Protein AF-A0A2G9UJE7-F1 (afdb_monomer_lite)

Radius of gyration: 18.72 Å; chains: 1; bounding box: 35×36×67 Å

InterPro domains:
  IPR015324 Ribosomal protein Rsm22-like [PF09243] (8-82)
  IPR052571 Mitochondrial RNA Methyltransferase [PTHR13184] (9-91)

Foldseek 3Di:
DDDDPQPPDVDRDDDDDDDDDDDDQDDPPCLWKFFQDWDDDPQWIWTFIQGNPPGTDIDIGGCVNPPLRVVRNPDGHGHIRPARWDWDDDPDPDTDTDGDDPPPPDDD

Secondary structure (DSSP, 8-state):
-PPPTT-SSS----------PPPPP--TT----EEEEEEEETTEEEEEEEETTTEEEEEEEEGGGTHHHHHHHT--TTSBPSS-------SSSS--------------

Sequence (108 aa):
MLKSKYENSGTETGKFSYVVLEKGMRSPQDTISRILKVRPADGHVTCDLCTAFKGIQRLAISRRAGVLYQRTRTRRDGELFPLQMKTVTTESMFDLCASIDNDKKNEG

Organism: Teladorsagia circumcincta (NCBI:txid45464)

pLDDT: mean 72.38, std 17.9, range [35.25, 95.44]

Structure (mmCIF, N/CA/C/O backbone):
data_AF-A0A2G9UJE7-F1
#
_entry.id   AF-A0A2G9UJE7-F1
#
loop_
_atom_site.group_PDB
_atom_site.id
_atom_site.type_symbol
_atom_site.label_atom_id
_atom_site.label_alt_id
_atom_site.label_comp_id
_atom_site.label_asym_id
_atom_site.label_entity_id
_atom_site.label_seq_id
_atom_site.pdbx_PDB_ins_code
_atom_site.Cartn_x
_atom_site.Cartn_y
_atom_site.Cartn_z
_atom_site.occupancy
_atom_site.B_iso_or_equiv
_atom_site.auth_seq_id
_atom_site.auth_comp_id
_atom_site.auth_asym_id
_atom_site.auth_atom_id
_atom_site.pdbx_PDB_model_num
ATOM 1 N N . MET A 1 1 ? 15.835 16.938 -22.877 1.00 44.34 1 MET A N 1
ATOM 2 C CA . MET A 1 1 ? 14.407 16.601 -22.684 1.00 44.34 1 MET A CA 1
ATOM 3 C C . MET A 1 1 ? 13.750 16.556 -24.054 1.00 44.34 1 MET A C 1
ATOM 5 O O . MET A 1 1 ? 13.756 17.580 -24.724 1.00 44.34 1 MET A O 1
ATOM 9 N N . LEU A 1 2 ? 13.273 15.393 -24.510 1.00 45.56 2 LEU A N 1
ATOM 10 C CA . LEU A 1 2 ? 12.462 15.319 -25.731 1.00 45.56 2 LEU A CA 1
ATOM 11 C C . LEU A 1 2 ? 11.050 15.814 -25.397 1.00 45.56 2 LEU A C 1
ATOM 13 O O . LEU A 1 2 ? 10.384 15.202 -24.566 1.00 45.56 2 LEU A O 1
ATOM 17 N N . LYS A 1 3 ? 10.616 16.906 -26.034 1.00 50.97 3 LYS A N 1
ATOM 18 C CA . LYS A 1 3 ? 9.212 17.334 -26.021 1.00 50.97 3 LYS A CA 1
ATOM 19 C C . LYS A 1 3 ? 8.356 16.284 -26.725 1.00 50.97 3 LYS A C 1
ATOM 21 O O . LYS A 1 3 ? 8.728 15.798 -27.798 1.00 50.97 3 LYS A O 1
ATOM 26 N N . SER A 1 4 ? 7.223 15.940 -26.121 1.00 59.78 4 SER A N 1
ATOM 27 C CA . SER A 1 4 ? 6.213 15.091 -26.756 1.00 59.78 4 SER A CA 1
ATOM 28 C C . SER A 1 4 ? 5.650 15.833 -27.971 1.00 59.78 4 SER A C 1
ATOM 30 O O . SER A 1 4 ? 5.397 17.034 -27.907 1.00 59.78 4 SER A O 1
ATOM 32 N N . LYS A 1 5 ? 5.425 15.133 -29.093 1.00 59.28 5 LYS A N 1
ATOM 33 C CA . LYS A 1 5 ? 4.879 15.730 -30.334 1.00 59.28 5 LYS A CA 1
ATOM 34 C C . LYS A 1 5 ? 3.455 16.296 -30.168 1.00 59.28 5 LYS A C 1
ATOM 36 O O . LYS A 1 5 ? 2.926 16.875 -31.110 1.00 59.28 5 LYS A O 1
ATOM 41 N N . TYR A 1 6 ? 2.847 16.113 -28.995 1.00 57.84 6 TYR A N 1
ATOM 42 C CA . TYR A 1 6 ? 1.490 16.533 -28.655 1.00 57.84 6 TYR A CA 1
ATOM 43 C C . TYR A 1 6 ? 1.438 17.785 -27.751 1.00 57.84 6 TYR A C 1
ATOM 45 O O . TYR A 1 6 ? 0.352 18.278 -27.455 1.00 57.84 6 TYR A O 1
ATOM 53 N N . GLU A 1 7 ? 2.582 18.345 -27.341 1.00 58.22 7 GLU A N 1
ATOM 54 C CA . GLU A 1 7 ? 2.666 19.557 -26.508 1.00 58.22 7 GLU A CA 1
ATOM 55 C C . GLU A 1 7 ? 2.608 20.850 -27.344 1.00 58.22 7 GLU A C 1
ATOM 57 O O . GLU A 1 7 ? 3.591 21.585 -27.436 1.00 58.22 7 GLU A O 1
ATOM 62 N N . ASN A 1 8 ? 1.464 21.166 -27.956 1.00 55.81 8 ASN A N 1
ATOM 63 C CA . ASN A 1 8 ? 1.324 22.435 -28.690 1.00 55.81 8 ASN A CA 1
ATOM 64 C C . ASN A 1 8 ? 0.735 23.592 -27.858 1.00 55.81 8 ASN A C 1
ATOM 66 O O . ASN A 1 8 ? 0.833 24.736 -28.289 1.00 55.81 8 ASN A O 1
ATOM 70 N N . SER A 1 9 ? 0.180 23.352 -26.661 1.00 58.88 9 SER A N 1
ATOM 71 C CA . SER A 1 9 ? -0.429 24.426 -25.842 1.00 58.88 9 SER A CA 1
ATOM 72 C C . SER A 1 9 ? -0.167 24.337 -24.333 1.00 58.88 9 SER A C 1
ATOM 74 O O . SER A 1 9 ? -0.859 24.984 -23.552 1.00 58.88 9 SER A O 1
ATOM 76 N N . GLY A 1 10 ? 0.784 23.506 -23.889 1.00 58.81 10 GLY A N 1
ATOM 77 C CA . GLY A 1 10 ? 0.941 23.186 -22.460 1.00 58.81 10 GLY A CA 1
ATOM 78 C C . GLY A 1 10 ? -0.214 22.351 -21.887 1.00 58.81 10 GLY A C 1
ATOM 79 O O . GLY A 1 10 ? -0.280 22.128 -20.683 1.00 58.81 10 GLY A O 1
ATOM 80 N N . THR A 1 11 ? -1.125 21.880 -22.744 1.00 61.41 11 THR A N 1
ATOM 81 C CA . THR A 1 11 ? -2.230 20.986 -22.392 1.00 61.41 11 THR A CA 1
ATOM 82 C C . THR A 1 11 ? -2.182 19.784 -23.326 1.00 61.41 11 THR A C 1
ATOM 84 O O . THR A 1 11 ? -2.439 19.897 -24.522 1.00 61.41 11 THR A O 1
ATOM 87 N N . GLU A 1 12 ? -1.810 18.624 -22.795 1.00 62.12 12 GLU A N 1
ATOM 88 C CA . GLU A 1 12 ? -1.854 17.372 -23.543 1.00 62.12 12 GLU A CA 1
ATOM 89 C C . GLU A 1 12 ? -3.286 16.826 -23.498 1.00 62.12 12 GLU A C 1
ATOM 91 O O . GLU A 1 12 ? -3.841 16.573 -22.429 1.00 62.12 12 GLU A O 1
ATOM 96 N N . THR A 1 13 ? -3.919 16.687 -24.664 1.00 62.16 13 THR A N 1
ATOM 97 C CA . THR A 1 13 ? -5.287 16.159 -24.761 1.00 62.16 13 THR A CA 1
ATOM 98 C C . THR A 1 13 ? -5.213 14.663 -25.063 1.00 62.16 13 THR A C 1
ATOM 100 O O . THR A 1 13 ? -4.935 14.269 -26.193 1.00 62.16 13 THR A O 1
ATOM 103 N N . GLY A 1 14 ? -5.434 13.818 -24.053 1.00 70.38 14 GLY A N 1
ATOM 104 C CA . GLY A 1 14 ? -5.419 12.356 -24.178 1.00 70.38 14 GLY A CA 1
ATOM 105 C C . GLY A 1 14 ? -6.814 11.740 -24.053 1.00 70.38 14 GLY A C 1
ATOM 106 O O . GLY A 1 14 ? -7.634 12.198 -23.260 1.00 70.38 14 GLY A O 1
ATOM 107 N N . LYS A 1 15 ? -7.092 10.674 -24.815 1.00 76.12 15 LYS A N 1
ATOM 108 C CA . LYS A 1 15 ? -8.271 9.818 -24.599 1.00 76.12 15 LYS A CA 1
ATOM 109 C C . LYS A 1 15 ? -7.875 8.670 -23.674 1.00 76.12 15 LYS A C 1
ATOM 111 O O . LYS A 1 15 ? -6.911 7.968 -23.966 1.00 76.12 15 LYS A O 1
ATOM 116 N N . PHE A 1 16 ? -8.620 8.460 -22.593 1.00 76.06 16 PHE A N 1
ATOM 117 C CA . PHE A 1 16 ? -8.412 7.336 -21.683 1.00 76.06 16 PHE A CA 1
ATOM 118 C C . PHE A 1 16 ? -9.735 6.631 -21.388 1.00 76.06 16 PHE A C 1
ATOM 120 O O . PHE A 1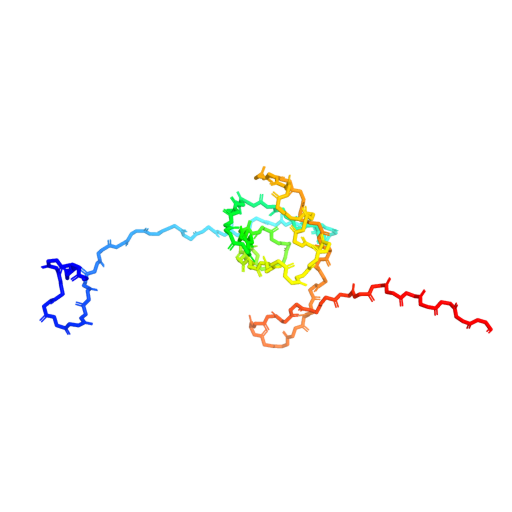 16 ? -10.796 7.251 -21.333 1.00 76.06 16 PHE A O 1
ATOM 127 N N . SER A 1 17 ? -9.657 5.318 -21.205 1.00 71.00 17 SER A N 1
ATOM 128 C CA . SER A 1 17 ? -10.770 4.477 -20.771 1.00 71.00 17 SER A CA 1
ATOM 129 C C . SER A 1 17 ? -10.459 3.954 -19.376 1.00 71.00 17 SER A C 1
ATOM 131 O O . SER A 1 17 ? -9.331 3.543 -19.105 1.00 71.00 17 SER A O 1
ATOM 133 N N . TYR A 1 18 ? -11.448 3.976 -18.489 1.00 74.88 18 TYR A N 1
ATOM 134 C CA . TYR A 1 18 ? -11.326 3.462 -17.131 1.00 74.88 18 TYR A CA 1
ATOM 135 C C . TYR A 1 18 ? -12.540 2.602 -16.785 1.00 74.88 18 TYR A C 1
ATOM 137 O O . TYR A 1 18 ? -13.615 2.763 -17.359 1.00 74.88 18 TYR A O 1
ATOM 145 N N . VAL A 1 19 ? -12.353 1.684 -15.840 1.00 62.41 19 VAL A N 1
ATOM 146 C CA . VAL A 1 19 ? -13.424 0.869 -15.264 1.00 62.41 19 VAL A CA 1
ATOM 147 C C . VAL A 1 19 ? -13.490 1.198 -13.780 1.00 62.41 19 VAL A C 1
ATOM 149 O O . VAL A 1 19 ? -12.491 1.064 -13.073 1.00 62.41 19 VAL A O 1
ATOM 152 N N . VAL A 1 20 ? -14.656 1.643 -13.314 1.00 70.62 20 VAL A N 1
ATOM 153 C CA . VAL A 1 20 ? -14.928 1.823 -11.885 1.00 70.62 20 VAL A CA 1
ATOM 154 C C . VAL A 1 20 ? -15.609 0.557 -11.398 1.00 70.62 20 VAL A C 1
ATOM 156 O O . VAL A 1 20 ? -16.696 0.221 -11.854 1.00 70.62 20 VAL A O 1
ATOM 159 N N . LEU A 1 21 ? -14.942 -0.165 -10.504 1.00 63.22 21 LEU A N 1
ATOM 160 C CA . LEU A 1 21 ? -15.489 -1.368 -9.893 1.00 63.22 21 LEU A CA 1
ATOM 161 C C . LEU A 1 21 ? -16.005 -1.027 -8.501 1.00 63.22 21 LEU A C 1
ATOM 163 O O . LEU A 1 21 ? -15.283 -0.434 -7.695 1.00 63.22 21 LEU A O 1
ATOM 167 N N . GLU A 1 22 ? -17.239 -1.429 -8.215 1.00 61.38 22 GLU A N 1
ATOM 168 C CA . GLU A 1 22 ? -17.770 -1.381 -6.862 1.00 61.38 22 GLU A CA 1
ATOM 169 C C . GLU A 1 22 ? -17.073 -2.432 -5.995 1.00 61.38 22 GLU A C 1
ATOM 171 O O . GLU A 1 22 ? -16.786 -3.560 -6.411 1.00 61.38 22 GLU A O 1
ATOM 176 N N . LYS A 1 23 ? -16.763 -2.045 -4.764 1.00 65.44 23 LYS A N 1
ATOM 177 C CA . LYS A 1 23 ? -16.113 -2.927 -3.812 1.00 65.44 23 LYS A CA 1
ATOM 178 C C . LYS A 1 23 ? -17.142 -3.903 -3.240 1.00 65.44 23 LYS A C 1
ATOM 180 O O . LYS A 1 2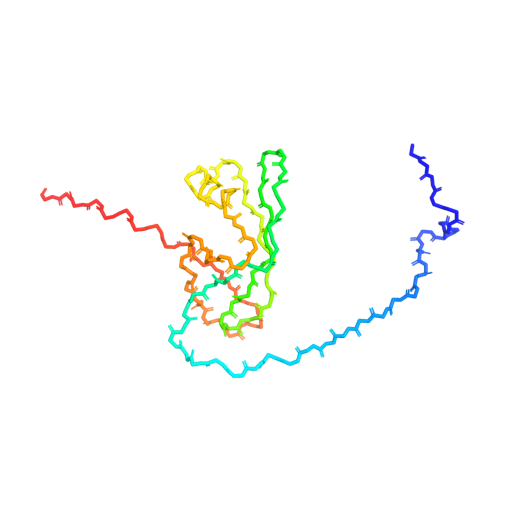3 ? -18.054 -3.486 -2.541 1.00 65.44 23 LYS A O 1
ATOM 185 N N . GLY A 1 24 ? -16.953 -5.201 -3.474 1.00 63.81 24 GLY A N 1
ATOM 186 C CA . GLY A 1 24 ? -17.779 -6.233 -2.840 1.00 63.81 24 GLY A CA 1
ATOM 187 C C . GLY A 1 24 ? -17.742 -6.152 -1.306 1.00 63.81 24 GLY A C 1
ATOM 188 O O . GLY A 1 24 ? -16.711 -5.803 -0.719 1.00 63.81 24 GLY A O 1
ATOM 189 N N . MET A 1 25 ? -18.864 -6.485 -0.660 1.00 62.50 25 MET A N 1
ATOM 190 C CA . MET A 1 25 ? -18.974 -6.526 0.801 1.00 62.50 25 MET A CA 1
ATOM 191 C C . MET A 1 25 ? -17.914 -7.457 1.400 1.00 62.50 25 MET A C 1
ATOM 193 O O . MET A 1 25 ? -17.787 -8.615 1.004 1.00 62.50 25 MET A O 1
ATOM 197 N N . ARG A 1 26 ? -17.161 -6.955 2.381 1.00 59.78 26 ARG A N 1
ATOM 198 C CA . ARG A 1 26 ? -16.264 -7.761 3.220 1.00 59.78 26 ARG A CA 1
ATOM 199 C C . ARG A 1 26 ? -16.815 -7.801 4.633 1.00 59.78 26 ARG A C 1
ATOM 201 O O . ARG A 1 26 ? -17.410 -6.824 5.085 1.00 59.78 26 ARG A O 1
ATOM 208 N N . SER A 1 27 ? -16.601 -8.909 5.334 1.00 58.91 27 SER A N 1
ATOM 209 C CA . SER A 1 27 ? -16.875 -8.951 6.765 1.00 58.91 27 SER A CA 1
ATOM 210 C C . SER A 1 27 ? -16.003 -7.890 7.472 1.00 58.91 27 SER A C 1
ATOM 212 O O . SER A 1 27 ? -14.826 -7.739 7.135 1.00 58.91 27 SER A O 1
ATOM 214 N N . PRO A 1 28 ? -16.540 -7.138 8.452 1.00 54.09 28 PRO A N 1
ATOM 215 C CA . PRO A 1 28 ? -15.815 -6.051 9.126 1.00 54.09 28 PRO A CA 1
ATOM 216 C C . PRO A 1 28 ? -14.522 -6.471 9.844 1.00 54.09 28 PRO A C 1
ATOM 218 O O . PRO A 1 28 ? -13.743 -5.619 10.260 1.00 54.09 28 PRO A O 1
ATOM 221 N N . GLN A 1 29 ? -14.302 -7.775 10.027 1.00 52.91 29 GLN A N 1
ATOM 222 C CA . GLN A 1 29 ? -13.208 -8.306 10.840 1.00 52.91 29 GLN A CA 1
ATOM 223 C C . GLN A 1 29 ? -11.865 -8.384 10.102 1.00 52.91 29 GLN A C 1
ATOM 225 O O . GLN A 1 29 ? -10.816 -8.449 10.745 1.00 52.91 29 GLN A O 1
ATOM 230 N N . ASP A 1 30 ? -11.859 -8.277 8.774 1.00 58.12 30 ASP A N 1
ATOM 231 C CA . ASP A 1 30 ? -10.623 -8.310 7.998 1.00 58.12 30 ASP A CA 1
ATOM 232 C C . ASP A 1 30 ? -9.962 -6.925 7.962 1.00 58.12 30 ASP A C 1
ATOM 234 O O . ASP A 1 30 ? -9.868 -6.284 6.924 1.00 58.12 30 ASP A O 1
ATOM 238 N N . THR A 1 31 ? -9.400 -6.455 9.080 1.00 65.19 31 THR A N 1
ATOM 239 C CA . THR A 1 31 ? -8.507 -5.262 9.098 1.00 65.19 31 THR A CA 1
ATOM 240 C C . THR A 1 31 ? -7.201 -5.461 8.306 1.00 65.19 31 THR A C 1
ATOM 242 O O . THR A 1 31 ? -6.302 -4.617 8.299 1.00 65.19 31 THR A O 1
ATOM 245 N N . ILE A 1 32 ? -7.081 -6.599 7.629 1.00 75.06 32 ILE A N 1
ATOM 246 C CA . ILE A 1 32 ? -5.895 -7.060 6.942 1.00 75.06 32 ILE A CA 1
ATOM 247 C C . ILE A 1 32 ? -5.867 -6.460 5.535 1.00 75.06 32 ILE A C 1
ATOM 249 O O . ILE A 1 32 ? -6.723 -6.727 4.692 1.00 75.06 32 ILE A O 1
ATOM 253 N N . SER A 1 33 ? -4.836 -5.662 5.268 1.00 85.44 33 SER A N 1
ATOM 254 C CA . SER A 1 33 ? -4.585 -5.121 3.933 1.00 85.44 33 SER A CA 1
ATOM 255 C C . SER A 1 33 ? -3.769 -6.107 3.104 1.00 85.44 33 SER A C 1
ATOM 257 O O . SER A 1 33 ? -2.801 -6.691 3.597 1.00 85.44 33 SER A O 1
ATOM 259 N N . ARG A 1 34 ? -4.138 -6.289 1.833 1.00 87.75 34 ARG A N 1
ATOM 260 C CA . ARG A 1 34 ? -3.422 -7.172 0.898 1.00 87.75 34 ARG A CA 1
ATOM 261 C C . 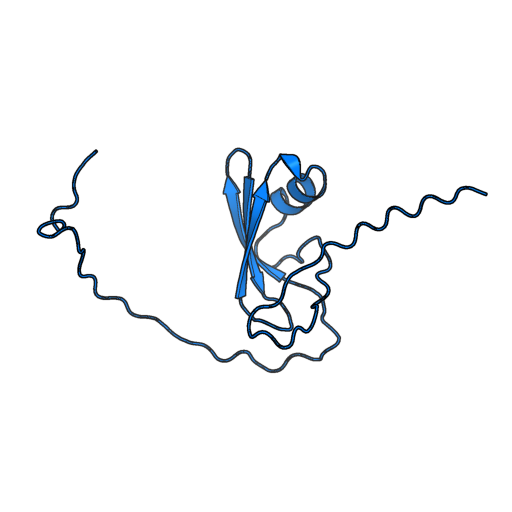ARG A 1 34 ? -2.711 -6.360 -0.171 1.00 87.75 34 ARG A C 1
ATOM 263 O O . ARG A 1 34 ? -3.278 -5.405 -0.692 1.00 87.75 34 ARG A O 1
ATOM 270 N N . ILE A 1 35 ? -1.497 -6.757 -0.520 1.00 92.06 35 ILE A N 1
ATOM 271 C CA . ILE A 1 35 ? -0.727 -6.140 -1.596 1.00 92.06 35 ILE A CA 1
ATOM 272 C C . ILE A 1 35 ? -1.322 -6.590 -2.930 1.00 92.06 35 ILE A C 1
ATOM 274 O O . ILE A 1 35 ? -1.377 -7.777 -3.222 1.00 92.06 35 ILE A O 1
ATOM 278 N N . LEU A 1 36 ? -1.782 -5.647 -3.741 1.00 91.56 36 LEU A N 1
ATOM 279 C CA . LEU A 1 36 ? -2.209 -5.883 -5.120 1.00 91.56 36 LEU A CA 1
ATOM 280 C C . LEU A 1 36 ? -1.027 -5.805 -6.080 1.00 91.56 36 LEU A C 1
ATOM 282 O O . LEU A 1 36 ? -0.916 -6.611 -6.999 1.00 91.56 36 LEU A O 1
ATOM 286 N N . LYS A 1 37 ? -0.146 -4.827 -5.857 1.00 94.31 37 LYS A N 1
ATOM 287 C CA . LYS A 1 37 ? 1.070 -4.650 -6.644 1.00 94.31 37 LYS A CA 1
ATOM 288 C C . LYS A 1 37 ? 2.187 -4.098 -5.780 1.00 94.31 37 LYS A C 1
ATOM 290 O O . LYS A 1 37 ? 1.997 -3.056 -5.162 1.00 94.31 37 LYS A O 1
ATOM 295 N N . VAL A 1 38 ? 3.354 -4.729 -5.787 1.00 94.75 38 VAL A N 1
ATOM 296 C CA . VAL A 1 38 ? 4.589 -4.189 -5.212 1.00 94.75 38 VAL A CA 1
ATOM 297 C C . VAL A 1 38 ? 5.531 -3.736 -6.326 1.00 94.75 38 VAL A C 1
ATOM 299 O O . VAL A 1 38 ? 5.691 -4.402 -7.349 1.00 94.75 38 VAL A O 1
ATOM 302 N N . ARG A 1 39 ? 6.147 -2.569 -6.145 1.00 94.88 39 ARG A N 1
ATOM 303 C CA . ARG A 1 39 ? 7.150 -2.010 -7.057 1.00 94.88 39 ARG A CA 1
ATOM 304 C C . ARG A 1 39 ? 8.336 -1.510 -6.225 1.00 94.88 39 ARG A C 1
ATOM 306 O O . ARG A 1 39 ? 8.286 -0.392 -5.697 1.00 94.88 39 ARG A O 1
ATOM 313 N N . PRO A 1 40 ? 9.371 -2.343 -6.031 1.00 91.19 40 PRO A N 1
ATOM 314 C CA . PRO A 1 40 ? 10.596 -1.914 -5.376 1.00 91.19 40 PRO A CA 1
ATOM 315 C C . PRO A 1 40 ? 11.382 -0.975 -6.296 1.00 91.19 40 PRO A C 1
ATOM 317 O O . PRO A 1 40 ? 11.507 -1.224 -7.492 1.00 91.19 40 PRO A O 1
ATOM 320 N N . ALA A 1 41 ? 11.929 0.090 -5.723 1.00 88.62 41 ALA A N 1
ATOM 321 C CA . ALA A 1 41 ? 12.835 1.021 -6.379 1.00 88.62 41 ALA A CA 1
ATOM 322 C C . ALA A 1 41 ? 14.051 1.269 -5.473 1.00 88.62 41 ALA A C 1
ATOM 324 O O . ALA A 1 41 ? 14.116 0.788 -4.332 1.00 88.62 41 ALA A O 1
ATOM 325 N N . ASP A 1 42 ? 15.040 2.013 -5.958 1.00 86.56 42 ASP A N 1
ATOM 326 C CA . ASP A 1 42 ? 16.148 2.418 -5.101 1.00 86.56 42 ASP A CA 1
ATOM 327 C C . ASP A 1 42 ? 15.682 3.449 -4.068 1.00 86.56 42 ASP A C 1
ATOM 329 O O . ASP A 1 42 ? 15.065 4.472 -4.368 1.00 86.56 42 ASP A O 1
ATOM 333 N N . GLY A 1 43 ? 15.918 3.126 -2.796 1.00 90.38 43 GLY A N 1
ATOM 334 C CA . GLY A 1 43 ? 15.585 3.987 -1.661 1.00 90.38 43 GLY A CA 1
ATOM 335 C C . GLY A 1 43 ? 14.110 4.018 -1.244 1.00 90.38 43 GLY A C 1
ATOM 336 O O . GLY A 1 43 ? 13.812 4.626 -0.215 1.00 90.38 43 GLY A O 1
ATOM 337 N N . HIS A 1 44 ? 13.195 3.365 -1.966 1.00 94.44 44 HIS A N 1
ATOM 338 C CA . HIS A 1 44 ? 11.785 3.259 -1.578 1.00 94.44 44 HIS A CA 1
ATOM 339 C C . HIS A 1 44 ? 11.089 2.040 -2.202 1.00 94.44 44 HIS A C 1
ATOM 341 O O . HIS A 1 44 ? 11.548 1.468 -3.187 1.00 94.44 44 HIS A O 1
ATOM 347 N N . VAL A 1 45 ? 9.971 1.620 -1.618 1.00 94.25 45 VAL A N 1
ATOM 348 C CA . VAL A 1 45 ? 9.059 0.633 -2.203 1.00 94.25 45 VAL A CA 1
ATOM 349 C C . VAL A 1 45 ? 7.680 1.258 -2.302 1.00 94.25 45 VAL A C 1
ATOM 351 O O . VAL A 1 45 ? 7.195 1.850 -1.337 1.00 94.25 45 VAL A O 1
ATOM 354 N N . THR A 1 46 ? 7.056 1.154 -3.473 1.00 95.06 46 THR A N 1
ATOM 355 C CA . THR A 1 46 ? 5.652 1.539 -3.637 1.00 95.06 46 THR A CA 1
ATOM 356 C C . THR A 1 46 ? 4.787 0.295 -3.692 1.00 95.06 46 THR A C 1
ATOM 358 O O . THR A 1 46 ? 5.172 -0.712 -4.290 1.00 95.06 46 THR A O 1
ATOM 361 N N . CYS A 1 47 ? 3.629 0.338 -3.044 1.00 93.25 47 CYS A N 1
ATOM 362 C CA . CYS A 1 47 ? 2.673 -0.755 -3.088 1.00 93.25 47 CYS A CA 1
ATOM 363 C C . CYS A 1 47 ? 1.248 -0.239 -3.255 1.00 93.25 47 CYS A C 1
ATOM 365 O O . CYS A 1 47 ? 0.853 0.742 -2.629 1.00 93.25 47 CYS A O 1
ATOM 367 N N . ASP A 1 48 ? 0.495 -0.912 -4.117 1.00 92.31 48 ASP A N 1
ATOM 368 C CA . ASP A 1 48 ? -0.950 -0.774 -4.221 1.00 92.31 48 ASP A CA 1
ATOM 369 C C . ASP A 1 48 ? -1.560 -1.803 -3.266 1.00 92.31 48 ASP A C 1
ATOM 371 O O . ASP A 1 48 ? -1.265 -2.993 -3.369 1.00 92.31 48 ASP A O 1
ATOM 375 N N . LEU A 1 49 ? -2.365 -1.354 -2.313 1.00 88.06 49 LEU A N 1
ATOM 376 C CA . LEU A 1 49 ? -2.974 -2.148 -1.257 1.00 88.06 49 LEU A CA 1
ATOM 377 C C . LEU A 1 49 ? -4.480 -2.180 -1.424 1.00 88.06 49 LEU A C 1
ATOM 379 O O . LEU A 1 49 ? -5.095 -1.162 -1.712 1.00 88.06 49 LEU A O 1
ATOM 383 N N . CYS A 1 50 ? -5.085 -3.328 -1.162 1.00 83.19 50 CYS A N 1
ATOM 384 C CA . CYS A 1 50 ? -6.518 -3.432 -0.978 1.00 83.19 50 CYS A CA 1
ATOM 385 C C . CYS A 1 50 ? -6.835 -3.430 0.516 1.00 83.19 50 CYS A C 1
ATOM 387 O O . CYS A 1 50 ? -6.516 -4.397 1.211 1.00 83.19 50 CYS A O 1
ATOM 389 N N . THR A 1 51 ? -7.476 -2.370 1.000 1.00 77.69 51 THR A N 1
ATOM 390 C CA . THR A 1 51 ? -7.886 -2.227 2.403 1.00 77.69 51 THR A CA 1
ATOM 391 C C . THR A 1 51 ? -9.360 -2.576 2.582 1.00 77.69 51 THR A C 1
ATOM 393 O O . THR A 1 51 ? -10.149 -2.518 1.632 1.00 77.69 51 THR A O 1
ATOM 396 N N . ALA A 1 52 ? -9.772 -2.955 3.793 1.00 68.62 52 ALA A N 1
ATOM 397 C CA . ALA A 1 52 ? -11.158 -3.340 4.071 1.00 68.62 52 ALA A CA 1
ATOM 398 C C . ALA A 1 52 ? -12.151 -2.177 4.089 1.00 68.62 52 ALA A C 1
ATOM 400 O O . ALA A 1 52 ? -13.308 -2.392 3.741 1.00 68.62 52 ALA A O 1
ATOM 401 N N . PHE A 1 53 ? -11.701 -0.939 4.305 1.00 63.31 53 PHE A N 1
ATOM 402 C CA . PHE A 1 53 ? -12.585 0.230 4.332 1.00 63.31 53 PHE A CA 1
ATOM 403 C C . PHE A 1 53 ? -12.605 0.988 2.991 1.00 63.31 53 PHE A C 1
ATOM 405 O O . PHE A 1 53 ? -13.603 0.933 2.281 1.00 63.31 53 PHE A O 1
ATOM 412 N N . LYS A 1 54 ? -11.474 1.544 2.526 1.00 61.69 54 LYS A N 1
ATOM 413 C CA . LYS A 1 54 ? -11.445 2.472 1.366 1.00 61.69 54 LYS A CA 1
ATOM 414 C C . LYS A 1 54 ? -10.977 1.911 0.015 1.00 61.69 54 LYS A C 1
ATOM 416 O O . LYS A 1 54 ? -10.759 2.667 -0.922 1.00 61.69 54 LYS A O 1
ATOM 421 N N . GLY A 1 55 ? -10.871 0.591 -0.135 1.00 70.31 55 GLY A N 1
ATOM 422 C CA . GLY A 1 55 ? -10.606 -0.010 -1.448 1.00 70.31 55 GLY A CA 1
ATOM 423 C C . GLY A 1 55 ? -9.116 -0.007 -1.782 1.00 70.31 55 GLY A C 1
ATOM 424 O O . GLY A 1 55 ? -8.329 -0.486 -0.968 1.00 70.31 55 GLY A O 1
ATOM 425 N N . ILE A 1 56 ? -8.733 0.445 -2.980 1.00 82.50 56 ILE A N 1
ATOM 426 C CA . ILE A 1 56 ? -7.334 0.429 -3.434 1.00 82.50 56 ILE A CA 1
ATOM 427 C C . ILE A 1 56 ? -6.615 1.699 -2.965 1.00 82.50 56 ILE A C 1
ATOM 429 O O . ILE A 1 56 ? -7.035 2.804 -3.290 1.00 82.50 56 ILE A O 1
ATOM 433 N N . GLN A 1 57 ? -5.513 1.551 -2.235 1.00 84.06 57 GLN A N 1
ATOM 434 C CA . GLN A 1 57 ? -4.672 2.649 -1.754 1.00 84.06 57 GLN A CA 1
ATOM 435 C C . GLN A 1 57 ? -3.228 2.451 -2.202 1.00 84.06 57 GLN A C 1
ATOM 437 O O . GLN A 1 57 ? -2.720 1.337 -2.161 1.00 84.06 57 GLN A O 1
ATOM 442 N N . ARG A 1 58 ? -2.537 3.523 -2.593 1.00 89.12 58 ARG A N 1
ATOM 443 C CA . ARG A 1 58 ? -1.105 3.474 -2.914 1.00 89.12 58 ARG A CA 1
ATOM 444 C C . ARG A 1 58 ? -0.289 4.011 -1.746 1.00 89.12 58 ARG A C 1
ATOM 446 O O . ARG A 1 58 ? -0.491 5.148 -1.335 1.00 89.12 58 ARG A O 1
ATOM 453 N N . LEU A 1 59 ? 0.665 3.222 -1.262 1.00 88.81 59 LEU A N 1
ATOM 454 C CA . LEU A 1 59 ? 1.644 3.641 -0.261 1.00 88.81 59 LEU A CA 1
ATOM 455 C C . LEU A 1 59 ? 3.046 3.689 -0.857 1.00 88.81 59 LEU A C 1
ATOM 457 O O . LEU A 1 59 ? 3.422 2.834 -1.660 1.00 88.81 59 LEU A O 1
ATOM 461 N N . ALA A 1 60 ? 3.836 4.656 -0.402 1.00 92.62 60 ALA A N 1
ATOM 462 C CA . ALA A 1 60 ? 5.263 4.745 -0.666 1.00 92.62 60 ALA A CA 1
ATOM 463 C C . ALA A 1 60 ? 6.021 4.677 0.662 1.00 92.62 60 ALA A C 1
ATOM 465 O O . ALA A 1 60 ? 5.807 5.496 1.553 1.00 92.62 60 ALA A O 1
ATOM 466 N N . ILE A 1 61 ? 6.909 3.696 0.798 1.00 93.94 61 ILE A N 1
ATOM 467 C CA . ILE A 1 61 ? 7.689 3.463 2.014 1.00 93.94 61 ILE A CA 1
ATOM 468 C C . ILE A 1 61 ? 9.151 3.715 1.681 1.00 93.94 61 ILE A C 1
ATOM 470 O O . ILE A 1 61 ? 9.745 3.010 0.865 1.00 93.94 61 ILE A O 1
ATOM 474 N N . SER A 1 62 ? 9.735 4.730 2.310 1.00 95.44 62 SER A N 1
ATOM 475 C CA . SER A 1 62 ? 11.144 5.077 2.113 1.00 95.44 62 SER A CA 1
ATOM 476 C C . SER A 1 62 ? 12.073 4.153 2.901 1.00 95.44 62 SER A C 1
ATOM 478 O O . SER A 1 62 ? 11.689 3.604 3.932 1.00 95.44 62 SER A O 1
ATOM 480 N N . ARG A 1 63 ? 13.342 4.058 2.488 1.00 93.19 63 ARG A N 1
ATOM 481 C CA . ARG A 1 63 ? 14.395 3.325 3.215 1.00 93.19 63 ARG A CA 1
ATOM 482 C C . ARG A 1 63 ? 14.558 3.792 4.667 1.00 93.19 63 ARG A C 1
ATOM 484 O O . ARG A 1 63 ? 14.971 3.006 5.512 1.00 93.19 63 ARG A O 1
ATOM 491 N N . ARG A 1 64 ? 14.208 5.051 4.966 1.00 94.25 64 ARG A N 1
ATOM 492 C CA . ARG A 1 64 ? 14.261 5.624 6.323 1.00 94.25 64 ARG A CA 1
ATOM 493 C C . ARG A 1 64 ? 13.241 4.995 7.274 1.00 94.25 64 ARG A C 1
ATOM 495 O O . ARG A 1 64 ? 13.460 5.027 8.473 1.00 94.25 64 ARG A O 1
ATOM 502 N N . ALA A 1 65 ? 12.191 4.361 6.750 1.00 91.25 65 ALA A N 1
ATOM 503 C CA . ALA A 1 65 ? 11.230 3.598 7.546 1.00 91.25 65 ALA A CA 1
ATOM 504 C C . ALA A 1 65 ? 11.796 2.257 8.071 1.00 91.25 65 ALA A C 1
ATOM 506 O O . ALA A 1 65 ? 11.057 1.454 8.641 1.00 91.25 65 ALA A O 1
ATOM 507 N N . GLY A 1 66 ? 13.089 1.982 7.849 1.00 92.94 66 GLY A N 1
ATOM 508 C CA . GLY A 1 66 ? 13.839 0.910 8.500 1.00 92.94 66 GLY A CA 1
ATOM 509 C C . GLY A 1 66 ? 13.195 -0.465 8.334 1.00 92.94 66 GLY A C 1
ATOM 510 O O . GLY A 1 66 ? 13.113 -1.003 7.226 1.00 92.94 66 GLY A O 1
ATOM 511 N N . VAL A 1 67 ? 12.721 -1.027 9.446 1.00 93.00 67 VAL A N 1
ATOM 512 C CA . VAL A 1 67 ? 12.110 -2.363 9.507 1.00 93.00 67 VAL A CA 1
ATOM 513 C C . VAL A 1 67 ? 10.890 -2.475 8.590 1.00 93.00 67 VAL A C 1
ATOM 515 O O . VAL A 1 67 ? 10.735 -3.491 7.912 1.00 93.00 67 VAL A O 1
ATOM 518 N N . LEU A 1 68 ? 10.048 -1.440 8.498 1.00 91.56 68 LEU A N 1
ATOM 519 C CA . LEU A 1 68 ? 8.871 -1.463 7.623 1.00 91.56 68 LEU A CA 1
ATOM 520 C C . LEU A 1 68 ? 9.273 -1.530 6.144 1.00 91.56 68 LEU A C 1
ATOM 522 O O . LEU A 1 68 ? 8.667 -2.269 5.364 1.00 91.56 68 LEU A O 1
ATOM 526 N N . TYR A 1 69 ? 10.326 -0.802 5.765 1.00 93.69 69 TYR A N 1
ATOM 527 C CA . TYR A 1 69 ? 10.883 -0.852 4.416 1.00 93.69 69 TYR A CA 1
ATOM 528 C C . TYR A 1 69 ? 11.424 -2.243 4.086 1.00 93.69 69 TYR A C 1
ATOM 530 O O . TYR A 1 69 ? 11.058 -2.807 3.054 1.00 93.69 69 TYR A O 1
ATOM 538 N N . GLN A 1 70 ? 12.240 -2.821 4.974 1.00 93.12 70 GLN A N 1
ATOM 539 C CA . GLN A 1 70 ? 12.794 -4.162 4.774 1.00 93.12 70 GLN A CA 1
ATOM 540 C C . GLN A 1 70 ? 11.687 -5.214 4.659 1.00 93.12 70 GLN A C 1
ATOM 542 O O . GLN A 1 70 ? 11.689 -6.002 3.716 1.00 93.12 70 GLN A O 1
ATOM 547 N N . ARG A 1 71 ? 10.704 -5.177 5.568 1.00 93.31 71 ARG A N 1
ATOM 548 C CA . ARG A 1 71 ? 9.572 -6.111 5.568 1.00 93.31 71 ARG A CA 1
ATOM 549 C C . ARG A 1 71 ? 8.685 -5.969 4.346 1.00 93.31 71 ARG A C 1
ATOM 551 O O . ARG A 1 71 ? 8.122 -6.966 3.929 1.00 93.31 71 ARG A O 1
ATOM 558 N N . THR A 1 72 ? 8.517 -4.765 3.803 1.00 92.56 72 THR A N 1
ATOM 559 C CA . THR A 1 72 ? 7.650 -4.558 2.634 1.00 92.56 72 THR A CA 1
ATOM 560 C C . THR A 1 72 ? 8.365 -4.897 1.332 1.00 92.56 72 THR A C 1
ATOM 562 O O . THR A 1 72 ? 7.756 -5.481 0.440 1.00 92.56 72 THR A O 1
ATOM 565 N N . ARG A 1 73 ? 9.663 -4.587 1.217 1.00 92.12 73 ARG A N 1
ATOM 566 C CA . ARG A 1 73 ? 10.457 -4.856 0.005 1.00 92.12 73 ARG A CA 1
ATOM 567 C C . ARG A 1 73 ? 10.564 -6.350 -0.323 1.00 92.12 73 ARG A C 1
ATOM 569 O O . ARG A 1 73 ? 10.762 -6.686 -1.484 1.00 92.12 73 ARG A O 1
ATOM 576 N N . THR A 1 74 ? 10.441 -7.230 0.670 1.00 92.56 74 THR A N 1
ATOM 577 C CA . THR A 1 74 ? 10.493 -8.690 0.489 1.00 92.56 74 THR A CA 1
ATOM 578 C C . THR A 1 74 ? 9.134 -9.330 0.193 1.00 92.56 74 THR A C 1
ATOM 580 O O . THR A 1 74 ? 9.084 -10.525 -0.094 1.00 92.56 74 THR A O 1
ATOM 583 N N . ARG A 1 75 ? 8.032 -8.569 0.254 1.00 92.94 75 ARG A N 1
ATOM 584 C CA . ARG A 1 75 ? 6.683 -9.079 -0.030 1.00 92.94 75 ARG A CA 1
ATOM 585 C C . ARG A 1 75 ? 6.418 -9.183 -1.520 1.00 92.94 75 ARG A C 1
ATOM 587 O O . ARG A 1 75 ? 7.019 -8.476 -2.324 1.00 92.94 75 ARG A O 1
ATOM 594 N N . ARG A 1 76 ? 5.464 -10.044 -1.865 1.00 93.75 76 ARG A N 1
ATOM 595 C CA . ARG A 1 76 ? 4.981 -10.258 -3.231 1.00 93.75 76 ARG A CA 1
ATOM 596 C C . ARG A 1 76 ? 3.539 -9.797 -3.398 1.00 93.75 76 ARG A C 1
ATOM 598 O O . ARG A 1 76 ? 2.805 -9.622 -2.425 1.00 93.75 76 ARG A O 1
ATOM 605 N N . ASP A 1 77 ? 3.144 -9.636 -4.655 1.00 93.31 77 ASP A N 1
ATOM 606 C CA . ASP A 1 77 ? 1.750 -9.429 -5.041 1.00 93.31 77 ASP A CA 1
ATOM 607 C C . ASP A 1 77 ? 0.884 -10.554 -4.444 1.00 93.31 77 ASP A C 1
ATOM 609 O O . ASP A 1 77 ? 1.251 -11.728 -4.466 1.00 93.31 77 ASP A O 1
ATOM 613 N N . GLY A 1 78 ? -0.252 -10.187 -3.862 1.00 88.25 78 GLY A N 1
ATOM 614 C CA . GLY A 1 78 ? -1.162 -11.089 -3.166 1.00 88.25 78 GLY A CA 1
ATOM 615 C C . GLY A 1 78 ? -0.823 -11.347 -1.696 1.00 88.25 78 GLY A C 1
ATOM 616 O O . GLY A 1 78 ? -1.694 -11.838 -0.980 1.00 88.25 78 GLY A O 1
ATOM 617 N N . GLU A 1 79 ? 0.368 -11.010 -1.193 1.00 91.19 79 GLU A N 1
ATOM 618 C CA . GLU A 1 79 ? 0.701 -11.201 0.226 1.00 91.19 79 GLU A CA 1
ATOM 619 C C . GLU A 1 79 ? 0.062 -10.136 1.134 1.00 91.19 79 GLU A C 1
ATOM 621 O O . GLU A 1 79 ? -0.393 -9.078 0.689 1.00 91.19 79 GLU A O 1
ATOM 626 N N . LEU A 1 80 ? 0.013 -10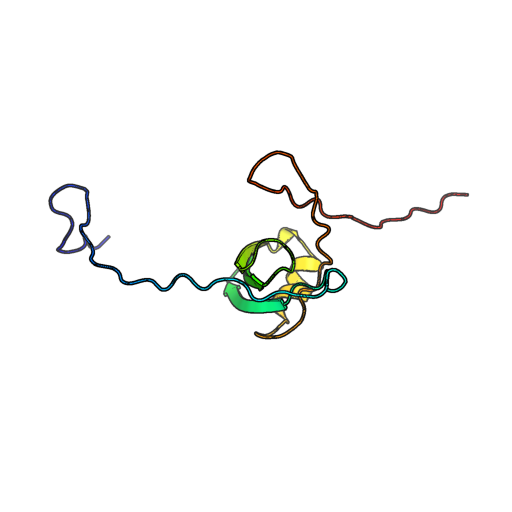.422 2.437 1.00 89.75 80 LEU A N 1
ATOM 627 C CA . LEU A 1 80 ? -0.474 -9.469 3.430 1.00 89.75 80 LEU A CA 1
ATOM 628 C C . LEU A 1 80 ? 0.530 -8.329 3.621 1.00 89.75 80 LEU A C 1
ATOM 630 O O . LEU A 1 80 ? 1.743 -8.546 3.694 1.00 89.75 80 LEU A O 1
ATOM 634 N N . PHE A 1 81 ? 0.009 -7.112 3.741 1.00 90.38 81 PHE A N 1
ATOM 635 C CA . PHE A 1 81 ? 0.813 -5.944 4.057 1.00 90.38 81 PHE A CA 1
ATOM 636 C C . PHE A 1 81 ? 1.316 -6.033 5.512 1.00 90.38 81 PHE A C 1
ATOM 638 O O . PHE A 1 81 ? 0.520 -6.316 6.408 1.00 90.38 81 PHE A O 1
ATOM 645 N N . PRO A 1 82 ? 2.617 -5.807 5.786 1.00 87.69 82 PRO A N 1
ATOM 646 C CA . PRO A 1 82 ? 3.232 -6.091 7.087 1.00 87.69 82 PRO A CA 1
ATOM 647 C C . PRO A 1 82 ? 2.923 -5.056 8.184 1.00 87.69 82 PRO A C 1
ATOM 649 O O . PRO A 1 82 ? 3.577 -5.071 9.227 1.00 87.69 82 PRO A O 1
ATOM 652 N N . LEU A 1 83 ? 1.956 -4.165 7.959 1.00 83.94 83 LEU A N 1
ATOM 653 C CA . LEU A 1 83 ? 1.473 -3.198 8.937 1.00 83.94 83 LEU A CA 1
ATOM 654 C C . LEU A 1 83 ? -0.043 -3.334 9.063 1.00 83.94 83 LEU A C 1
ATOM 656 O O . LEU A 1 83 ? -0.770 -3.253 8.071 1.00 83.94 83 LEU A O 1
ATOM 660 N N . GLN A 1 84 ? -0.515 -3.505 10.294 1.00 75.31 84 GLN A N 1
ATOM 661 C CA . GLN A 1 84 ? -1.940 -3.465 10.574 1.00 75.31 84 GLN A CA 1
ATOM 662 C C . GLN A 1 84 ? -2.402 -2.009 10.533 1.00 75.31 84 GLN A C 1
ATOM 664 O O . GLN A 1 84 ? -1.980 -1.184 11.341 1.00 75.31 84 G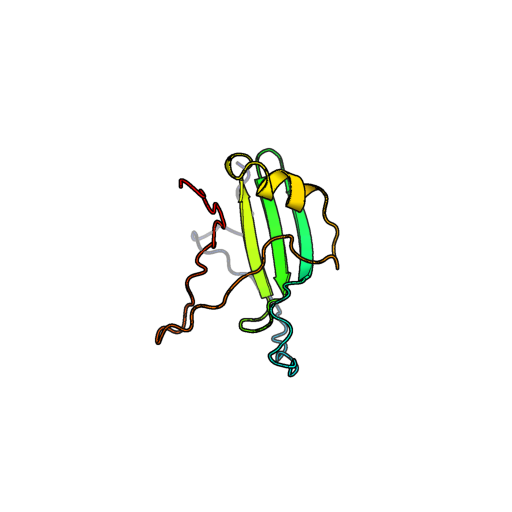LN A O 1
ATOM 669 N N . MET A 1 85 ? -3.252 -1.685 9.564 1.00 70.81 85 MET A N 1
ATOM 670 C CA . MET A 1 85 ? -3.785 -0.338 9.405 1.00 70.81 85 MET A CA 1
ATOM 671 C C . MET A 1 85 ? -5.073 -0.236 10.219 1.00 70.81 85 MET A C 1
ATOM 673 O O . MET A 1 85 ? -6.062 -0.897 9.901 1.00 70.81 85 MET A O 1
ATOM 677 N N . LYS A 1 86 ? -5.074 0.578 11.281 1.00 69.25 86 LYS A N 1
ATOM 678 C CA . LYS A 1 86 ? -6.327 0.953 11.942 1.00 69.25 86 LYS A CA 1
ATOM 679 C C . LYS A 1 86 ? -6.952 2.100 11.166 1.00 69.25 86 LYS A C 1
ATOM 681 O O . LYS A 1 86 ? -6.308 3.115 10.916 1.00 69.25 86 LYS A O 1
ATOM 686 N N . THR A 1 87 ? -8.204 1.912 10.772 1.00 61.78 87 THR A N 1
ATOM 687 C CA . THR A 1 87 ? -8.974 2.984 10.145 1.00 61.78 87 THR A CA 1
ATOM 688 C C . THR A 1 87 ? -9.378 3.954 11.245 1.00 61.78 87 THR A C 1
ATOM 690 O O . THR A 1 87 ? -9.995 3.541 12.226 1.00 61.78 87 THR A O 1
ATOM 693 N N . VAL A 1 88 ? -9.002 5.221 11.104 1.00 62.09 88 VAL A N 1
ATOM 694 C CA . VAL A 1 88 ? -9.547 6.296 11.930 1.00 62.09 88 VAL A CA 1
ATOM 695 C C . VAL A 1 88 ? -10.720 6.860 11.145 1.00 62.09 88 VAL A C 1
ATOM 697 O O . VAL A 1 88 ? -10.523 7.480 10.104 1.00 62.09 88 VAL A O 1
ATOM 700 N N . THR A 1 89 ? -11.941 6.579 11.598 1.00 55.81 89 THR A N 1
ATOM 701 C CA . THR A 1 89 ? -13.150 7.187 11.037 1.00 55.81 89 THR A CA 1
ATOM 702 C C . THR A 1 89 ? -13.139 8.670 11.371 1.00 55.81 89 THR A C 1
ATOM 704 O O . THR A 1 89 ? -13.342 9.047 12.524 1.00 55.81 89 THR A O 1
ATOM 707 N N . THR A 1 90 ? -12.876 9.504 10.374 1.00 53.72 90 THR A N 1
ATOM 708 C CA . THR A 1 90 ? -13.061 10.954 10.460 1.00 53.72 90 THR A CA 1
ATOM 709 C C . THR A 1 90 ? -14.358 11.348 9.760 1.00 53.72 90 THR A C 1
ATOM 711 O O . THR A 1 90 ? -14.735 10.723 8.775 1.00 53.72 90 THR A O 1
ATOM 7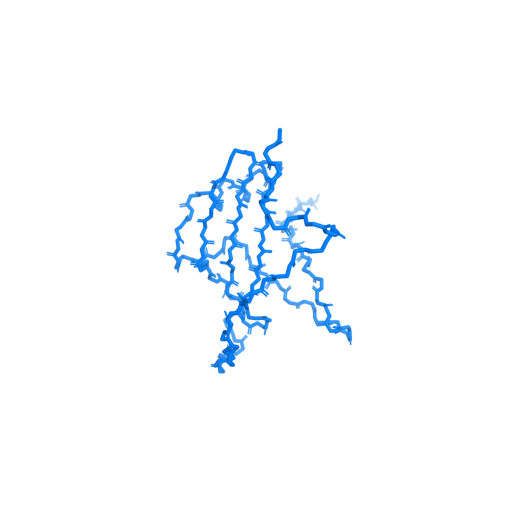14 N N . GLU A 1 91 ? -15.025 12.410 10.223 1.00 55.91 91 GLU A N 1
ATOM 715 C CA . GLU A 1 91 ? -16.204 12.993 9.543 1.00 55.91 91 GLU A CA 1
ATOM 716 C C . GLU A 1 91 ? -15.865 13.542 8.138 1.00 55.91 91 GLU A C 1
ATOM 718 O O . GLU A 1 91 ? -16.740 13.793 7.314 1.00 55.91 91 GLU A O 1
ATOM 723 N N . SER A 1 92 ? -14.570 13.693 7.847 1.00 52.06 92 SER A N 1
ATOM 724 C CA . SER A 1 92 ? -14.021 14.009 6.532 1.00 52.06 92 SER A CA 1
ATOM 725 C C . SER A 1 92 ? -14.071 12.800 5.593 1.00 52.06 92 SER A C 1
ATOM 727 O O . SER A 1 92 ? -13.717 11.682 5.966 1.00 52.06 92 SER A O 1
ATOM 729 N N . MET A 1 93 ? -14.388 13.038 4.315 1.00 49.88 93 MET A N 1
ATOM 730 C CA . MET A 1 93 ? -14.296 12.034 3.240 1.00 49.88 93 MET A CA 1
ATOM 731 C C . MET A 1 93 ? -12.882 11.431 3.070 1.00 49.88 93 MET A C 1
ATOM 733 O O . MET A 1 93 ? -12.713 10.436 2.357 1.00 49.88 93 MET A O 1
ATOM 737 N N . PHE A 1 94 ? -11.864 11.965 3.750 1.00 45.56 94 PHE A N 1
ATOM 738 C CA . PHE A 1 94 ? -10.478 11.500 3.727 1.00 45.56 94 PHE A CA 1
ATOM 739 C C . PHE A 1 94 ? -10.051 10.990 5.107 1.00 45.56 94 PHE A C 1
ATOM 741 O O . PHE A 1 94 ? -10.100 11.749 6.067 1.00 45.56 94 PHE A O 1
ATOM 748 N N . ASP A 1 95 ? -9.594 9.732 5.189 1.00 50.50 95 ASP A N 1
ATOM 749 C CA . ASP A 1 95 ? -9.134 9.148 6.460 1.00 50.50 95 ASP A CA 1
ATOM 750 C C . ASP A 1 95 ? -7.621 9.321 6.592 1.00 50.50 95 ASP A C 1
ATOM 752 O O . ASP A 1 95 ? -6.864 9.018 5.663 1.00 50.50 95 ASP A O 1
ATOM 756 N N . LEU A 1 96 ? -7.181 9.754 7.771 1.00 52.59 96 LEU A N 1
ATOM 757 C CA . LEU A 1 96 ? -5.773 9.788 8.151 1.00 52.59 96 LEU A CA 1
ATOM 758 C C . LEU A 1 96 ? -5.380 8.426 8.743 1.00 52.59 96 LEU A C 1
ATOM 760 O O . LEU A 1 96 ? -5.987 7.951 9.700 1.00 52.59 96 LEU A O 1
ATOM 764 N N . CYS A 1 97 ? -4.352 7.782 8.185 1.00 47.88 97 CYS A N 1
ATOM 765 C CA . CYS A 1 97 ? -3.771 6.578 8.780 1.00 47.88 97 CYS A CA 1
ATOM 766 C C . CYS A 1 97 ? -2.762 6.978 9.863 1.00 47.88 97 CYS A C 1
ATOM 768 O O . CYS A 1 97 ? -1.698 7.503 9.541 1.00 47.88 97 CYS A O 1
ATOM 770 N N . ALA A 1 98 ? -3.068 6.694 11.129 1.00 52.44 98 ALA A N 1
ATOM 771 C CA . ALA A 1 98 ? -2.088 6.755 12.211 1.00 52.44 98 ALA A CA 1
ATOM 772 C C . ALA A 1 98 ? -1.357 5.405 12.322 1.00 52.44 98 ALA A C 1
ATOM 774 O O . ALA A 1 98 ? -1.992 4.360 12.486 1.00 52.44 98 ALA A O 1
ATOM 775 N N . SER A 1 99 ? -0.026 5.408 12.225 1.00 53.47 99 SER A N 1
ATOM 776 C CA . SER A 1 99 ? 0.795 4.246 12.578 1.00 53.47 99 SER A CA 1
ATOM 777 C C . SER A 1 99 ? 0.804 4.081 14.096 1.00 53.47 99 SER A C 1
ATOM 779 O O . SER A 1 99 ? 1.116 5.024 14.818 1.00 53.47 99 SER A O 1
ATOM 781 N N . ILE A 1 100 ? 0.451 2.893 14.588 1.00 50.62 100 ILE A N 1
ATOM 782 C CA . ILE A 1 100 ? 0.572 2.561 16.010 1.00 50.62 100 ILE A CA 1
ATOM 783 C C . ILE A 1 100 ? 1.927 1.893 16.208 1.00 50.62 100 ILE A C 1
ATOM 785 O O . ILE A 1 100 ? 2.088 0.712 15.895 1.00 50.62 100 ILE A O 1
ATOM 789 N N . ASP A 1 101 ? 2.882 2.652 16.735 1.00 50.97 101 ASP A N 1
ATOM 790 C CA . ASP A 1 101 ? 4.136 2.109 17.245 1.00 50.97 101 ASP A CA 1
ATOM 791 C C . ASP A 1 101 ? 3.864 1.512 18.631 1.00 50.97 101 ASP A C 1
ATOM 793 O O . ASP A 1 101 ? 3.682 2.221 19.618 1.00 50.97 101 ASP A O 1
ATOM 797 N N . ASN A 1 102 ? 3.773 0.183 18.710 1.00 46.06 102 ASN A N 1
ATOM 798 C CA . ASN A 1 102 ? 3.705 -0.527 19.987 1.00 46.06 102 ASN A CA 1
ATOM 799 C C . ASN A 1 102 ? 5.118 -0.690 20.565 1.00 46.06 102 ASN A C 1
ATOM 801 O O . ASN A 1 102 ? 5.608 -1.812 20.666 1.00 46.06 102 ASN A O 1
ATOM 805 N N . ASP A 1 103 ? 5.760 0.409 20.959 1.00 47.38 103 ASP A N 1
ATOM 806 C CA . ASP A 1 103 ? 6.903 0.348 21.873 1.00 47.38 103 ASP A CA 1
ATOM 807 C C . ASP A 1 103 ? 6.382 0.522 23.303 1.00 47.38 103 ASP A C 1
ATOM 809 O O . ASP A 1 103 ? 6.327 1.614 23.871 1.00 47.38 103 ASP A O 1
ATOM 813 N N . LYS A 1 104 ? 5.925 -0.588 23.892 1.00 42.84 104 LYS A N 1
ATOM 814 C CA . LYS A 1 104 ? 5.691 -0.652 25.336 1.00 42.84 104 LYS A CA 1
ATOM 815 C C . LYS A 1 104 ? 7.049 -0.702 26.033 1.00 42.84 104 LYS A C 1
ATOM 817 O O . LYS A 1 104 ? 7.600 -1.781 26.242 1.00 42.84 104 LYS A O 1
ATOM 822 N N . LYS A 1 105 ? 7.563 0.460 26.437 1.00 41.69 105 LYS A N 1
ATOM 823 C CA . LYS A 1 105 ? 8.535 0.541 27.531 1.00 41.69 105 LYS A CA 1
ATOM 824 C C . LYS A 1 105 ? 7.808 0.184 28.830 1.00 41.69 105 LYS A C 1
ATOM 826 O O . LYS A 1 105 ? 7.049 0.986 29.363 1.00 41.69 105 LYS A O 1
ATOM 831 N N . ASN A 1 106 ? 8.013 -1.040 29.306 1.00 44.94 106 ASN A N 1
ATOM 832 C CA . ASN A 1 106 ? 7.826 -1.357 30.715 1.00 44.94 106 ASN A CA 1
ATOM 833 C C . ASN A 1 106 ? 9.030 -0.769 31.460 1.00 44.94 106 ASN A C 1
ATOM 835 O O . ASN A 1 106 ? 10.124 -1.322 31.370 1.00 44.94 106 ASN A O 1
ATOM 839 N N . GLU A 1 107 ? 8.839 0.336 32.169 1.00 40.66 107 GLU A N 1
ATOM 840 C CA . GLU A 1 107 ? 9.725 0.731 33.264 1.00 40.66 107 GLU A CA 1
ATOM 841 C C . GLU A 1 107 ? 8.902 0.576 34.547 1.00 40.66 107 GLU A C 1
ATOM 843 O O . GLU A 1 107 ? 7.829 1.170 34.679 1.00 40.66 107 GLU A O 1
ATOM 848 N N . GLY A 1 108 ? 9.348 -0.359 35.389 1.00 35.25 108 GLY A N 1
ATOM 849 C CA . GLY A 1 108 ? 8.868 -0.556 36.754 1.00 35.25 108 GLY A CA 1
ATOM 850 C C . GLY A 1 108 ? 9.646 0.287 37.749 1.00 35.25 108 GLY A C 1
ATOM 851 O O . GLY A 1 108 ? 10.626 0.943 37.330 1.00 35.25 108 GLY A O 1
#